Protein AF-A0A7T0RQN1-F1 (afdb_monomer)

Solvent-accessible surface area (backbone atoms only — not comparable to full-atom values): 5121 Å² total; per-residue (Å²): 126,62,66,54,48,54,31,46,74,71,73,40,68,66,40,59,69,58,52,39,70,72,40,99,52,94,58,50,72,69,59,38,49,52,53,44,52,52,48,41,65,73,56,64,67,76,71,77,64,67,84,66,66,77,76,68,45,69,69,56,48,50,53,52,50,53,54,49,52,58,49,50,51,54,50,50,52,52,49,50,61,60,70,80,105

Structure (mmCIF, N/CA/C/O backbone):
data_AF-A0A7T0RQN1-F1
#
_entry.id   AF-A0A7T0RQN1-F1
#
loop_
_atom_site.group_PDB
_atom_site.id
_atom_site.type_symbol
_atom_site.label_atom_id
_atom_site.label_alt_id
_atom_site.label_comp_id
_atom_site.label_asym_id
_atom_site.label_entity_id
_atom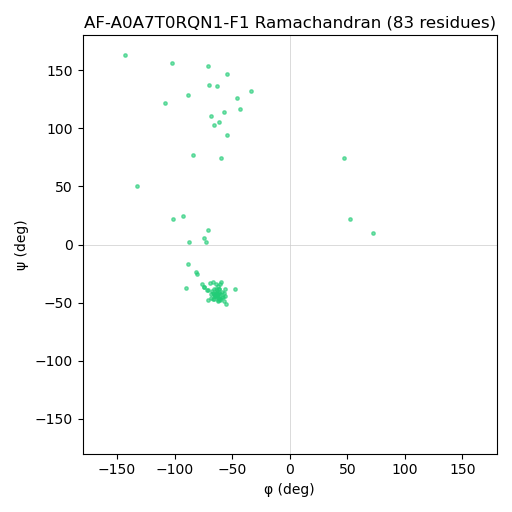_site.label_seq_id
_atom_site.pdbx_PDB_ins_code
_atom_site.Cartn_x
_atom_site.Cartn_y
_atom_site.Cartn_z
_atom_site.occupancy
_atom_site.B_iso_or_equiv
_atom_site.auth_seq_id
_atom_site.auth_comp_id
_atom_site.auth_asym_id
_atom_site.auth_atom_id
_atom_site.pdbx_PDB_model_num
ATOM 1 N N . MET A 1 1 ? 1.626 1.679 -24.360 1.00 58.06 1 MET A N 1
ATOM 2 C CA . MET A 1 1 ? 2.020 1.754 -22.934 1.00 58.06 1 MET A CA 1
ATOM 3 C C . MET A 1 1 ? 1.126 2.734 -22.162 1.00 58.06 1 MET A C 1
ATOM 5 O O . MET A 1 1 ? 1.625 3.532 -21.390 1.00 58.06 1 MET A O 1
ATOM 9 N N . ILE A 1 2 ? -0.200 2.681 -22.343 1.00 72.19 2 ILE A N 1
ATOM 10 C CA . ILE A 1 2 ? -1.116 3.646 -21.697 1.00 72.19 2 ILE A CA 1
ATOM 11 C C . ILE A 1 2 ? -1.574 3.128 -20.324 1.00 72.19 2 ILE A C 1
ATOM 13 O O . ILE A 1 2 ? -1.619 3.884 -19.364 1.00 72.19 2 ILE A O 1
ATOM 17 N N . VAL A 1 3 ? -1.802 1.815 -20.197 1.00 78.25 3 VAL A N 1
ATOM 18 C CA . VAL A 1 3 ? -2.338 1.211 -18.964 1.00 78.25 3 VAL A CA 1
ATOM 19 C C . VAL A 1 3 ? -1.360 1.318 -17.788 1.00 78.25 3 VAL A C 1
ATOM 21 O O . VAL A 1 3 ? -1.755 1.769 -16.723 1.00 78.25 3 VAL A O 1
ATOM 24 N N . CYS A 1 4 ? -0.074 0.986 -17.966 1.00 77.38 4 CYS A N 1
ATOM 25 C CA . CYS A 1 4 ? 0.911 1.107 -16.878 1.00 77.38 4 CYS A CA 1
ATOM 26 C C . CYS A 1 4 ? 1.083 2.557 -16.395 1.00 77.38 4 CYS A C 1
ATOM 28 O O . CYS A 1 4 ? 1.273 2.784 -15.205 1.00 77.38 4 CYS A O 1
ATOM 30 N N . GLN A 1 5 ? 0.994 3.521 -17.317 1.00 77.62 5 GLN A N 1
ATOM 31 C CA . GLN A 1 5 ? 1.114 4.947 -17.021 1.00 77.62 5 GLN A CA 1
ATOM 32 C C . GLN A 1 5 ? -0.106 5.460 -16.250 1.00 77.62 5 GLN A C 1
ATOM 34 O O . GLN A 1 5 ? 0.061 6.040 -15.186 1.00 77.62 5 GLN A O 1
ATOM 39 N N . GLN A 1 6 ? -1.320 5.139 -16.709 1.00 79.25 6 GLN A N 1
ATOM 40 C CA . GLN A 1 6 ? -2.561 5.459 -15.991 1.00 79.25 6 GLN A CA 1
ATOM 41 C C . GLN A 1 6 ? -2.573 4.883 -14.572 1.00 79.25 6 GLN A C 1
ATOM 43 O O . GLN A 1 6 ? -3.051 5.515 -13.634 1.00 79.25 6 GLN A O 1
ATOM 48 N N . MET A 1 7 ? -2.037 3.674 -14.399 1.00 75.00 7 MET A N 1
ATOM 49 C CA . MET A 1 7 ? -1.925 3.055 -13.081 1.00 75.00 7 MET A CA 1
ATOM 50 C C . MET A 1 7 ? -0.962 3.829 -12.178 1.00 75.00 7 MET A C 1
ATOM 52 O O . MET A 1 7 ? -1.323 4.156 -11.047 1.00 75.00 7 MET A O 1
ATOM 56 N N . ALA A 1 8 ? 0.212 4.192 -12.693 1.00 75.06 8 ALA A N 1
ATOM 57 C CA . ALA A 1 8 ? 1.171 4.999 -11.951 1.00 75.06 8 ALA A CA 1
ATOM 58 C C . ALA A 1 8 ? 0.632 6.398 -11.605 1.00 75.06 8 ALA A C 1
ATOM 60 O O . ALA A 1 8 ? 0.822 6.851 -10.481 1.00 75.06 8 ALA A O 1
ATOM 61 N N . GLU A 1 9 ? -0.108 7.043 -12.512 1.00 74.81 9 GLU A N 1
ATOM 62 C CA . GLU A 1 9 ? -0.799 8.319 -12.261 1.00 74.81 9 GLU A CA 1
ATOM 63 C C . GLU A 1 9 ? -1.896 8.187 -11.197 1.00 74.81 9 GLU A C 1
ATOM 65 O O . GLU A 1 9 ? -2.079 9.082 -10.379 1.00 74.81 9 GLU A O 1
ATOM 70 N N . SER A 1 10 ? -2.576 7.038 -11.138 1.00 73.00 10 SER A N 1
ATOM 71 C CA . SER A 1 10 ? -3.536 6.718 -10.072 1.00 73.00 10 SER A CA 1
ATOM 72 C C . SER A 1 10 ? -2.883 6.354 -8.728 1.00 73.00 10 SER A C 1
ATOM 74 O O . SER A 1 10 ? -3.571 5.925 -7.802 1.00 73.00 10 SER A O 1
ATOM 76 N N . GLY A 1 11 ? -1.555 6.473 -8.615 1.00 68.25 11 GLY A N 1
ATOM 77 C CA . GLY A 1 11 ? -0.797 6.158 -7.403 1.00 68.25 11 GLY A CA 1
ATOM 78 C C . GLY A 1 11 ? -0.673 4.661 -7.106 1.00 68.25 11 GLY A C 1
ATOM 79 O O . GLY A 1 11 ? -0.213 4.289 -6.030 1.00 68.25 11 GLY A O 1
ATOM 80 N N . THR A 1 12 ? -1.074 3.787 -8.037 1.00 74.06 12 THR A N 1
ATOM 81 C CA . THR A 1 12 ? -0.982 2.332 -7.870 1.00 74.06 12 THR A CA 1
ATOM 82 C C . THR A 1 12 ? 0.122 1.766 -8.766 1.00 74.06 12 THR A C 1
ATOM 84 O O . THR A 1 12 ? 0.043 1.892 -9.990 1.00 74.06 12 THR A O 1
ATOM 87 N N . PRO A 1 13 ? 1.139 1.087 -8.214 1.00 77.25 13 PRO A N 1
ATOM 88 C CA . PRO A 1 13 ? 2.214 0.528 -9.023 1.00 77.25 13 PRO A CA 1
ATOM 89 C C . PRO A 1 13 ? 1.689 -0.548 -9.996 1.00 77.25 13 PRO A C 1
ATOM 91 O O . PRO A 1 13 ? 0.886 -1.407 -9.604 1.00 77.25 13 PRO A O 1
ATOM 94 N N . PRO A 1 14 ? 2.134 -0.552 -11.268 1.00 81.06 14 PRO A N 1
ATOM 95 C CA . PRO A 1 14 ? 1.703 -1.543 -12.243 1.00 81.06 14 PRO A CA 1
ATOM 96 C C . PRO A 1 14 ? 2.240 -2.937 -11.914 1.00 81.06 14 PRO A C 1
ATOM 98 O O . PRO A 1 14 ? 3.427 -3.222 -12.053 1.00 81.06 14 PRO A O 1
ATOM 101 N N . SER A 1 15 ? 1.337 -3.832 -11.507 1.00 85.50 15 SER A N 1
ATOM 102 C CA . SER A 1 15 ? 1.624 -5.250 -11.278 1.00 85.50 15 SER A CA 1
ATOM 103 C C . SER A 1 15 ? 1.128 -6.115 -12.437 1.00 85.50 15 SER A C 1
ATOM 105 O O . SER A 1 15 ? 0.192 -5.752 -13.151 1.00 85.50 15 SER A O 1
ATOM 107 N N . VAL A 1 16 ? 1.731 -7.296 -12.611 1.00 86.25 16 VAL A N 1
ATOM 108 C CA . VAL A 1 16 ? 1.371 -8.240 -13.688 1.00 86.25 16 VAL A CA 1
ATOM 109 C C . VAL A 1 16 ? -0.113 -8.611 -13.631 1.00 86.25 16 VAL A C 1
ATOM 111 O O . VAL A 1 16 ? -0.785 -8.619 -14.659 1.00 86.25 16 VAL A O 1
ATOM 114 N N . GLY A 1 17 ? -0.640 -8.893 -12.436 1.00 83.06 17 GLY A N 1
ATOM 115 C CA . GLY A 1 17 ? -2.050 -9.247 -12.255 1.00 83.06 17 GLY A CA 1
ATOM 116 C C . GLY A 1 17 ? -2.990 -8.094 -12.601 1.00 83.06 17 GLY A C 1
ATOM 117 O O . GLY A 1 17 ? -3.969 -8.290 -13.318 1.00 83.06 17 GLY A O 1
ATOM 118 N N . LEU A 1 18 ? -2.659 -6.881 -12.158 1.00 83.56 18 LEU A N 1
ATOM 119 C CA . LEU A 1 18 ? -3.511 -5.714 -12.358 1.00 83.56 18 LEU A CA 1
ATOM 120 C C . LEU A 1 18 ? -3.473 -5.211 -13.808 1.00 83.56 18 LEU A C 1
ATOM 122 O O . LEU A 1 18 ? -4.514 -4.859 -14.357 1.00 83.56 18 LEU A O 1
ATOM 126 N N . LEU A 1 19 ? -2.311 -5.283 -14.464 1.00 84.88 19 LEU A N 1
ATOM 127 C CA . LEU A 1 19 ? -2.174 -5.005 -15.893 1.00 84.88 19 LEU A CA 1
ATOM 128 C C . LEU A 1 19 ? -3.027 -5.968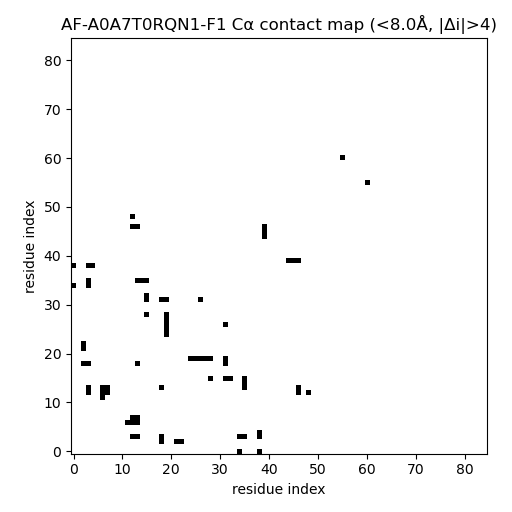 -16.732 1.00 84.88 19 LEU A C 1
ATOM 130 O O . LEU A 1 19 ? -3.701 -5.535 -17.661 1.00 84.88 19 LEU A O 1
ATOM 134 N N . ARG A 1 20 ? -3.042 -7.263 -16.386 1.00 86.19 20 ARG A N 1
ATOM 135 C CA . ARG A 1 20 ? -3.868 -8.272 -17.073 1.00 86.19 20 ARG A CA 1
ATOM 136 C C . ARG A 1 20 ? -5.367 -8.092 -16.820 1.00 86.19 20 ARG A C 1
ATOM 138 O O . ARG A 1 20 ? -6.147 -8.391 -17.714 1.00 86.19 20 ARG A O 1
ATOM 145 N N . ALA A 1 21 ? -5.763 -7.615 -15.639 1.00 83.56 21 ALA A N 1
ATOM 146 C CA . ALA A 1 21 ? -7.166 -7.366 -15.295 1.00 83.56 21 ALA A CA 1
ATOM 147 C C . ALA A 1 21 ? -7.730 -6.092 -15.946 1.00 83.56 21 ALA A C 1
ATOM 149 O O . ALA A 1 21 ? -8.907 -6.040 -16.285 1.00 83.56 21 ALA A O 1
ATOM 150 N N . ARG A 1 22 ? -6.897 -5.057 -16.106 1.00 82.25 22 ARG A N 1
ATOM 151 C CA . ARG A 1 22 ? -7.277 -3.758 -16.690 1.00 82.25 22 ARG A CA 1
ATOM 152 C C . ARG A 1 22 ? -7.133 -3.716 -18.212 1.00 82.25 22 ARG A C 1
ATOM 154 O O . ARG A 1 22 ? -7.660 -2.804 -18.843 1.00 82.25 22 ARG A O 1
ATOM 161 N N . ALA A 1 23 ? -6.391 -4.651 -18.802 1.00 83.06 23 ALA A N 1
ATOM 162 C CA . ALA A 1 23 ? -6.230 -4.711 -20.245 1.00 83.06 23 ALA A CA 1
ATOM 163 C C . ALA A 1 23 ? -7.546 -5.137 -20.924 1.00 83.06 23 ALA A C 1
ATOM 165 O O . ALA A 1 23 ? -8.175 -6.097 -20.484 1.00 83.06 23 ALA A O 1
ATOM 166 N N . PRO A 1 24 ? -7.937 -4.498 -22.042 1.00 81.69 24 PRO A N 1
ATOM 167 C CA . PRO A 1 24 ? -9.161 -4.847 -22.770 1.00 81.69 24 PRO A CA 1
ATOM 168 C C . PRO A 1 24 ? -9.057 -6.178 -23.540 1.00 81.69 24 PRO A C 1
ATOM 170 O O . PRO A 1 24 ? -9.981 -6.564 -24.249 1.00 81.69 24 PRO A O 1
ATOM 173 N N . PHE A 1 25 ? -7.930 -6.885 -23.432 1.00 84.44 25 PHE A N 1
ATOM 174 C CA . PHE A 1 25 ? -7.656 -8.153 -24.101 1.00 84.44 25 PHE A CA 1
ATOM 175 C C . PHE A 1 25 ? -6.850 -9.086 -23.193 1.00 84.44 25 PHE A C 1
ATOM 177 O O . PHE A 1 25 ? -6.227 -8.659 -22.219 1.00 84.44 25 PHE A O 1
ATOM 184 N N . LYS A 1 26 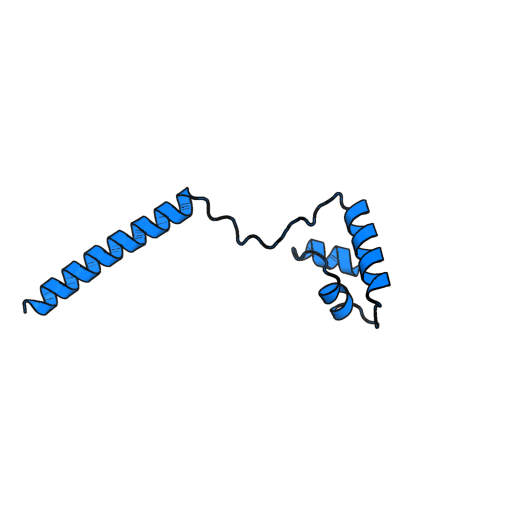? -6.829 -10.383 -23.531 1.00 84.00 26 LYS A N 1
ATOM 185 C CA . LYS A 1 26 ? -6.038 -11.388 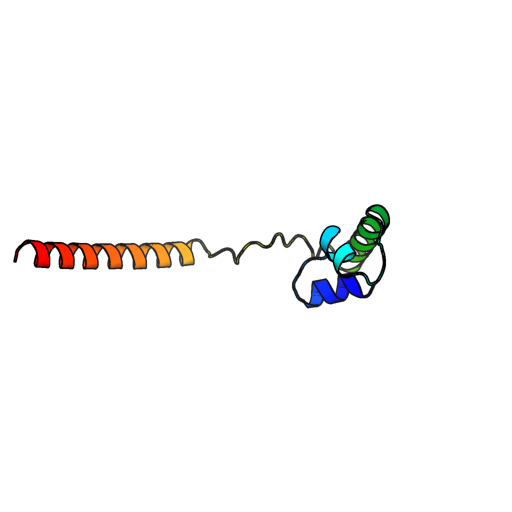-22.808 1.00 84.00 26 LYS A CA 1
ATOM 186 C C . LYS A 1 26 ? -4.544 -11.104 -22.979 1.00 84.00 26 LYS A C 1
ATOM 188 O O . LYS A 1 26 ? -3.957 -11.421 -24.007 1.00 84.00 26 LYS A O 1
ATOM 193 N N . VAL A 1 27 ? -3.926 -10.541 -21.946 1.00 85.38 27 VAL A N 1
ATOM 194 C CA . VAL A 1 27 ? -2.475 -10.332 -21.886 1.00 85.38 27 VAL A CA 1
ATOM 195 C C . VAL A 1 27 ? -1.809 -11.573 -21.289 1.00 85.38 27 VAL A C 1
ATOM 197 O O . VAL A 1 27 ? -2.203 -12.051 -20.216 1.00 85.38 27 VAL A O 1
ATOM 200 N N . SER A 1 28 ? -0.794 -12.108 -21.974 1.00 90.31 28 SER A N 1
ATOM 201 C CA . SER A 1 28 ? 0.036 -13.187 -21.425 1.00 90.31 28 SER A CA 1
ATOM 202 C C . SER A 1 28 ? 0.932 -12.672 -20.295 1.00 90.31 28 SER A C 1
ATOM 204 O O . SER A 1 28 ? 1.298 -11.497 -20.251 1.00 90.31 28 SER A O 1
ATOM 206 N N . VAL A 1 29 ? 1.311 -13.558 -19.371 1.00 85.69 29 VAL A N 1
ATOM 207 C CA . VAL A 1 29 ? 2.208 -13.206 -18.256 1.00 85.69 29 VAL A CA 1
ATOM 208 C C . VAL A 1 29 ? 3.528 -12.633 -18.782 1.00 85.69 29 VAL A C 1
ATOM 210 O O . VAL A 1 29 ? 3.987 -11.607 -18.290 1.00 85.69 29 VAL A O 1
ATOM 213 N N . THR A 1 30 ? 4.078 -13.219 -19.846 1.00 88.94 30 THR A N 1
ATOM 214 C CA . THR A 1 30 ? 5.321 -12.767 -20.485 1.00 88.94 30 THR A CA 1
ATOM 215 C C . THR A 1 30 ? 5.199 -11.356 -21.062 1.00 88.94 30 THR A C 1
ATOM 217 O O . THR A 1 30 ? 6.055 -10.513 -20.800 1.00 88.94 30 THR A O 1
ATOM 220 N N . GLN A 1 31 ? 4.106 -11.058 -21.775 1.00 87.50 31 GLN A N 1
ATOM 221 C CA . GLN A 1 31 ? 3.853 -9.715 -22.317 1.00 87.50 31 GLN A CA 1
ATOM 222 C C . GLN A 1 31 ? 3.670 -8.672 -21.209 1.00 87.50 31 GLN A C 1
ATOM 224 O O . GLN A 1 31 ? 4.153 -7.547 -21.331 1.00 87.50 31 GLN A O 1
ATOM 229 N N . ALA A 1 32 ? 2.996 -9.037 -20.115 1.00 87.38 32 ALA A N 1
ATOM 230 C CA . ALA A 1 32 ? 2.831 -8.152 -18.967 1.00 87.38 32 ALA A CA 1
ATOM 231 C C . ALA A 1 32 ? 4.174 -7.835 -18.290 1.00 87.38 32 ALA A C 1
ATOM 233 O O . ALA A 1 32 ? 4.443 -6.677 -17.977 1.00 87.38 32 ALA A O 1
ATOM 234 N N . ILE A 1 33 ? 5.035 -8.842 -18.110 1.00 88.06 33 ILE A N 1
ATOM 235 C CA . ILE A 1 33 ? 6.381 -8.665 -17.548 1.00 88.06 33 ILE A CA 1
ATOM 236 C C . ILE A 1 33 ? 7.212 -7.732 -18.429 1.00 88.06 33 ILE A C 1
ATOM 238 O O . ILE A 1 33 ? 7.838 -6.802 -17.921 1.00 88.06 33 ILE A O 1
ATOM 242 N N . GLU A 1 34 ? 7.205 -7.943 -19.745 1.00 87.88 34 GLU A N 1
ATOM 243 C CA . GLU A 1 34 ? 7.973 -7.114 -20.673 1.00 87.88 34 GLU A CA 1
ATOM 244 C C . GLU A 1 34 ? 7.488 -5.656 -20.674 1.00 87.88 34 GLU A C 1
ATOM 246 O O . GLU A 1 34 ? 8.299 -4.728 -20.625 1.00 87.88 34 GLU A O 1
ATOM 251 N N . ALA A 1 35 ? 6.171 -5.443 -20.646 1.00 84.94 35 ALA A N 1
ATOM 252 C CA . ALA A 1 35 ? 5.579 -4.113 -20.550 1.00 84.94 35 ALA A CA 1
ATOM 253 C C . ALA A 1 35 ? 5.964 -3.396 -19.246 1.00 84.94 35 ALA A C 1
ATOM 255 O O . ALA A 1 35 ? 6.320 -2.218 -19.281 1.00 84.94 35 ALA A O 1
ATOM 256 N N . ILE A 1 36 ? 5.946 -4.098 -18.109 1.00 85.75 36 ILE A N 1
ATOM 257 C CA . ILE A 1 36 ? 6.359 -3.546 -16.809 1.00 85.75 36 ILE A CA 1
ATOM 258 C C . ILE A 1 36 ? 7.862 -3.255 -16.793 1.00 85.75 36 ILE A C 1
ATOM 260 O O . ILE A 1 36 ? 8.280 -2.212 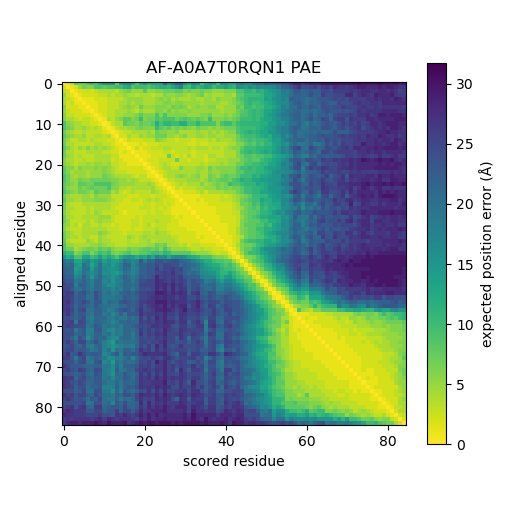-16.297 1.00 85.75 36 ILE A O 1
ATOM 264 N N . LYS A 1 37 ? 8.689 -4.123 -17.384 1.00 87.38 37 LYS A N 1
ATOM 265 C CA . LYS A 1 37 ? 10.137 -3.903 -17.490 1.00 87.38 37 LYS A CA 1
ATOM 266 C C . LYS A 1 37 ? 10.452 -2.640 -18.293 1.00 87.38 37 LYS A C 1
ATOM 268 O O . LYS A 1 37 ? 11.256 -1.826 -17.848 1.00 87.38 37 LYS A O 1
ATOM 273 N N . ARG A 1 38 ? 9.791 -2.454 -19.442 1.00 86.31 38 ARG A N 1
ATOM 274 C CA . ARG A 1 38 ? 9.926 -1.245 -20.272 1.00 86.31 38 ARG A CA 1
ATOM 275 C C . ARG A 1 38 ? 9.435 0.002 -19.534 1.00 86.31 38 ARG A C 1
ATOM 277 O O . ARG A 1 38 ? 10.107 1.024 -19.571 1.00 86.31 38 ARG A O 1
ATOM 284 N N . PHE A 1 39 ? 8.319 -0.103 -18.813 1.00 84.25 39 PHE A N 1
ATOM 285 C CA . PHE A 1 39 ? 7.793 0.979 -17.980 1.00 84.25 39 PHE A CA 1
ATOM 286 C C . PHE A 1 39 ? 8.777 1.389 -16.871 1.00 84.25 39 PHE A C 1
ATOM 288 O O . PHE A 1 39 ? 9.081 2.567 -16.724 1.00 84.25 39 PHE A O 1
ATOM 295 N N . ASN A 1 40 ? 9.338 0.425 -16.140 1.00 83.00 40 ASN A N 1
ATOM 296 C CA . ASN A 1 40 ? 10.300 0.686 -15.066 1.00 83.00 40 ASN A CA 1
ATOM 297 C C . ASN A 1 40 ? 11.628 1.260 -15.581 1.00 83.00 40 ASN A C 1
ATOM 299 O O . ASN A 1 40 ? 12.263 2.043 -14.875 1.00 83.00 40 ASN A O 1
ATOM 303 N N . ALA A 1 41 ? 12.046 0.864 -16.788 1.00 83.06 41 ALA A N 1
ATOM 304 C CA . ALA A 1 41 ? 13.224 1.411 -17.454 1.00 83.06 41 ALA A CA 1
ATOM 305 C C . ALA A 1 41 ? 13.000 2.859 -17.925 1.00 83.06 41 ALA A C 1
ATOM 307 O O . ALA A 1 41 ? 13.900 3.680 -17.792 1.00 83.06 41 ALA A O 1
ATOM 308 N N . ALA A 1 42 ? 11.804 3.179 -18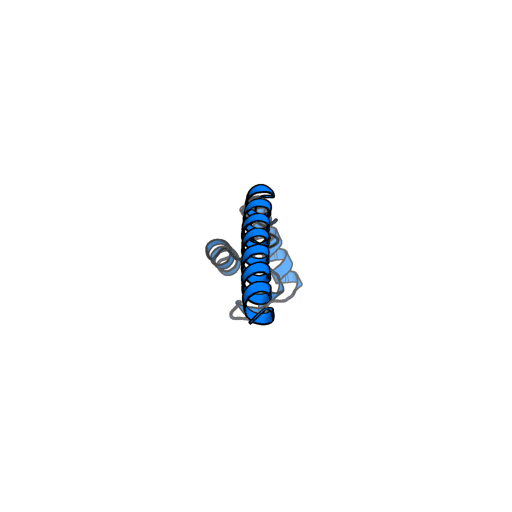.432 1.00 79.31 42 ALA A N 1
ATOM 309 C CA . ALA A 1 42 ? 11.449 4.523 -18.890 1.00 79.31 42 ALA A CA 1
ATOM 310 C C . ALA A 1 42 ? 11.191 5.505 -17.733 1.00 79.31 42 ALA A C 1
ATOM 312 O O . ALA A 1 42 ? 11.568 6.667 -17.824 1.00 79.31 42 ALA A O 1
ATOM 313 N N . ASN A 1 43 ? 10.594 5.034 -16.634 1.00 71.62 43 ASN A N 1
ATOM 314 C CA . ASN A 1 43 ? 10.227 5.852 -15.472 1.00 71.62 43 ASN A CA 1
ATOM 315 C C . ASN A 1 43 ? 11.203 5.718 -14.292 1.00 71.62 43 ASN A C 1
ATOM 317 O O . ASN A 1 43 ? 10.821 5.966 -13.152 1.00 71.62 43 ASN A O 1
ATOM 321 N N . GLY A 1 44 ? 12.447 5.290 -14.546 1.00 59.47 44 GLY A N 1
ATOM 322 C CA . GLY A 1 44 ? 13.544 5.299 -13.574 1.00 59.47 44 GLY A CA 1
ATOM 323 C C . GLY A 1 44 ? 13.175 4.738 -12.199 1.00 59.47 44 GLY A C 1
ATOM 324 O O . GLY A 1 44 ? 13.033 5.484 -11.241 1.00 59.47 44 GLY A O 1
ATOM 325 N N . THR A 1 45 ? 13.026 3.419 -12.049 1.00 54.28 45 THR A N 1
ATOM 326 C CA . THR A 1 45 ? 12.858 2.765 -10.726 1.00 54.28 45 THR A CA 1
ATOM 327 C C . THR A 1 45 ? 11.746 3.330 -9.815 1.00 54.28 45 THR A C 1
ATOM 329 O O . THR A 1 45 ? 11.757 3.076 -8.614 1.00 54.28 45 THR A O 1
ATOM 332 N N . ALA A 1 46 ? 10.735 4.025 -10.346 1.00 52.69 46 ALA A N 1
ATOM 333 C CA . ALA A 1 46 ? 9.661 4.636 -9.551 1.00 52.69 46 ALA A CA 1
ATOM 334 C C . ALA A 1 46 ? 8.660 3.640 -8.916 1.00 52.69 46 ALA A C 1
ATOM 336 O O . ALA A 1 46 ? 7.614 4.039 -8.416 1.00 52.69 46 ALA A O 1
ATOM 337 N N . SER A 1 47 ? 8.956 2.337 -8.894 1.00 50.66 47 SER A N 1
ATOM 338 C CA . SER A 1 47 ? 8.064 1.311 -8.340 1.00 50.66 47 SER A CA 1
ATOM 339 C C . SER A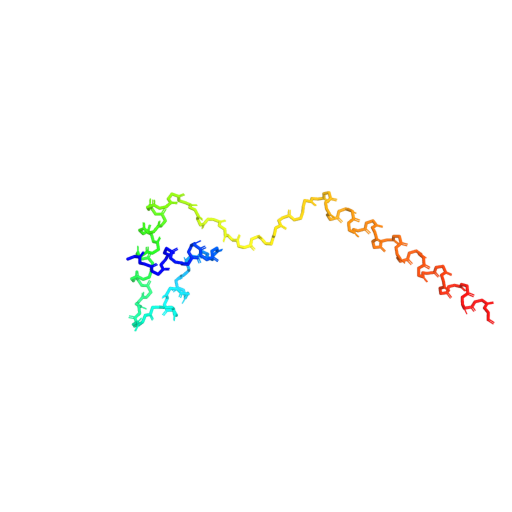 1 47 ? 8.790 0.345 -7.399 1.00 50.66 47 SER A C 1
ATOM 341 O O . SER A 1 47 ? 8.660 -0.872 -7.504 1.00 50.66 47 SER A O 1
ATOM 343 N N . LYS A 1 48 ? 9.536 0.890 -6.433 1.00 48.19 48 LYS A N 1
ATOM 344 C CA . LYS A 1 48 ? 9.747 0.236 -5.126 1.00 48.19 48 LYS A CA 1
ATOM 345 C C . LYS A 1 48 ? 8.718 0.695 -4.088 1.00 48.19 48 LYS A C 1
ATOM 347 O O . LYS A 1 48 ? 8.965 0.601 -2.894 1.00 48.19 48 LYS A O 1
ATOM 352 N N . GLN A 1 49 ? 7.547 1.158 -4.517 1.00 47.00 49 GLN A N 1
ATOM 353 C CA . GLN A 1 49 ? 6.422 1.305 -3.604 1.00 47.00 49 GLN A CA 1
ATOM 354 C C . GLN A 1 49 ? 5.723 -0.048 -3.488 1.00 47.00 49 GLN A C 1
ATOM 356 O O . GLN A 1 49 ? 4.655 -0.290 -4.039 1.00 47.00 49 GLN A O 1
ATOM 361 N N . VAL A 1 50 ? 6.343 -0.944 -2.712 1.00 45.47 50 VAL A N 1
ATOM 362 C CA . VAL A 1 50 ? 5.538 -1.688 -1.740 1.00 45.47 50 VAL A CA 1
ATOM 363 C C . VAL A 1 50 ? 4.676 -0.620 -1.084 1.00 45.47 50 VAL A C 1
ATOM 365 O O . VAL A 1 50 ? 5.214 0.411 -0.683 1.00 45.47 50 VAL A O 1
ATOM 368 N N . THR A 1 51 ? 3.362 -0.806 -1.069 1.00 43.94 51 THR A N 1
ATOM 369 C CA . THR A 1 51 ? 2.441 0.006 -0.281 1.00 43.94 51 THR A CA 1
ATOM 370 C C . THR A 1 51 ? 2.840 -0.131 1.190 1.00 43.9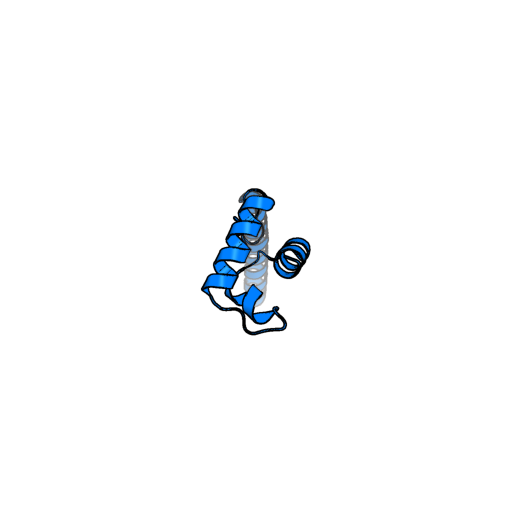4 51 THR A C 1
ATOM 372 O O . THR A 1 51 ? 2.219 -0.851 1.965 1.00 43.94 51 THR A O 1
ATOM 375 N N . GLU A 1 52 ? 3.931 0.521 1.584 1.00 44.91 52 GLU A N 1
ATOM 376 C CA . GLU A 1 52 ? 4.138 0.940 2.944 1.00 44.91 52 GLU A CA 1
ATOM 377 C C . GLU A 1 52 ? 2.973 1.893 3.164 1.00 44.91 52 GLU A C 1
ATOM 379 O O . GLU A 1 52 ? 2.948 3.009 2.641 1.00 44.91 52 GLU A O 1
ATOM 384 N N . LYS A 1 53 ? 1.966 1.426 3.916 1.00 53.12 53 LYS A N 1
ATOM 385 C CA . LYS A 1 53 ? 1.166 2.331 4.746 1.00 53.12 53 LYS A CA 1
ATOM 386 C C . LYS A 1 53 ? 2.120 3.422 5.227 1.00 53.12 53 LYS A C 1
ATOM 388 O O . LYS A 1 53 ? 3.224 3.033 5.628 1.00 53.12 53 LYS A O 1
ATOM 393 N N . PRO A 1 54 ? 1.750 4.715 5.132 1.00 51.75 54 PRO A N 1
ATOM 394 C CA . PRO A 1 54 ? 2.661 5.806 5.454 1.00 51.75 54 PRO A CA 1
ATOM 395 C C . PRO A 1 54 ? 3.376 5.403 6.727 1.00 51.75 54 PRO A C 1
ATOM 397 O O . PRO A 1 54 ? 2.688 5.085 7.696 1.00 51.75 54 PRO A O 1
ATOM 400 N N . LYS A 1 55 ? 4.706 5.231 6.657 1.00 57.56 55 LYS A N 1
ATOM 401 C CA . LYS A 1 55 ? 5.525 4.843 7.804 1.00 57.56 55 LYS A CA 1
ATOM 402 C C . LYS A 1 55 ? 5.207 5.872 8.868 1.00 57.56 55 LYS A C 1
ATOM 404 O O . LYS A 1 55 ? 5.749 6.975 8.826 1.00 57.56 55 LYS A O 1
ATOM 409 N N . GLU A 1 56 ? 4.253 5.558 9.741 1.00 57.88 56 GLU A N 1
ATOM 410 C CA . GLU A 1 56 ? 3.941 6.399 10.871 1.00 57.88 56 GLU A CA 1
ATOM 411 C C . GLU A 1 56 ? 5.266 6.489 11.591 1.00 57.88 56 GLU A C 1
ATOM 413 O O . GLU A 1 56 ? 5.859 5.474 11.971 1.00 57.88 56 GLU A O 1
ATOM 418 N N . THR A 1 57 ? 5.817 7.698 11.614 1.00 76.69 57 THR A N 1
ATOM 419 C CA . THR A 1 57 ? 7.117 7.909 12.222 1.00 76.69 57 THR A CA 1
ATOM 420 C C . THR A 1 57 ? 7.028 7.379 13.644 1.00 76.69 57 THR A C 1
ATOM 422 O O . THR A 1 57 ? 5.968 7.453 14.268 1.00 76.69 57 THR A O 1
ATOM 425 N N . ILE A 1 58 ? 8.128 6.838 14.167 1.00 78.12 58 ILE A N 1
ATOM 426 C CA . ILE A 1 58 ? 8.172 6.326 15.545 1.00 78.12 58 ILE A CA 1
ATOM 427 C C . ILE A 1 58 ? 7.552 7.360 16.501 1.00 78.12 58 ILE A C 1
ATOM 429 O O . ILE A 1 58 ? 6.729 7.007 17.330 1.00 78.12 58 ILE A O 1
ATOM 433 N N . ALA A 1 59 ? 7.804 8.653 16.265 1.00 76.06 59 ALA A N 1
ATOM 434 C CA . ALA A 1 59 ? 7.187 9.767 16.982 1.00 76.06 59 ALA A CA 1
ATOM 435 C C . ALA A 1 59 ? 5.643 9.830 16.904 1.00 76.06 59 ALA A C 1
ATOM 437 O O . ALA A 1 59 ? 4.992 10.144 17.899 1.00 76.06 59 ALA A O 1
ATOM 438 N N . SER A 1 60 ? 5.038 9.559 15.745 1.00 81.81 60 SER A N 1
ATOM 439 C CA . SER A 1 60 ? 3.579 9.500 15.584 1.00 81.81 60 SER A CA 1
ATOM 440 C C . SER A 1 60 ? 2.981 8.306 16.329 1.00 81.81 60 SER A C 1
ATOM 442 O O . SER A 1 60 ? 1.981 8.469 17.031 1.00 81.81 60 SER A O 1
ATOM 444 N N . LEU A 1 61 ? 3.628 7.140 16.250 1.00 86.81 61 LEU A N 1
ATOM 445 C CA . LEU A 1 61 ? 3.216 5.948 16.992 1.00 86.81 61 LEU A CA 1
ATOM 446 C C . LEU A 1 61 ? 3.352 6.156 18.505 1.00 86.81 61 LEU A C 1
ATOM 448 O O . LEU A 1 61 ? 2.407 5.870 19.230 1.00 86.81 61 LEU A O 1
ATOM 452 N N . THR A 1 62 ? 4.457 6.742 18.977 1.00 86.62 62 THR A N 1
ATOM 453 C CA . THR A 1 62 ? 4.659 7.085 20.395 1.00 86.62 62 THR A CA 1
ATOM 454 C C . THR A 1 62 ? 3.563 8.014 20.906 1.00 86.62 62 THR A C 1
ATOM 456 O O . THR A 1 62 ? 2.988 7.753 21.957 1.00 86.62 62 THR A O 1
ATOM 459 N N . LYS A 1 63 ? 3.197 9.055 20.144 1.00 90.62 63 LYS A N 1
ATOM 460 C CA . LYS A 1 63 ? 2.086 9.947 20.518 1.00 90.62 63 LYS A CA 1
ATOM 461 C C . LYS A 1 63 ? 0.752 9.208 20.612 1.00 90.62 63 LYS A C 1
ATOM 463 O O . LYS A 1 63 ? -0.025 9.467 21.526 1.00 90.62 63 LYS A O 1
ATOM 468 N N . ARG A 1 64 ? 0.477 8.299 19.670 1.00 91.88 64 ARG A N 1
ATOM 469 C CA . ARG A 1 64 ? -0.751 7.492 19.679 1.00 91.88 64 ARG A CA 1
ATOM 470 C C . ARG A 1 64 ? -0.793 6.545 20.876 1.00 91.88 64 ARG A C 1
ATOM 472 O O . ARG 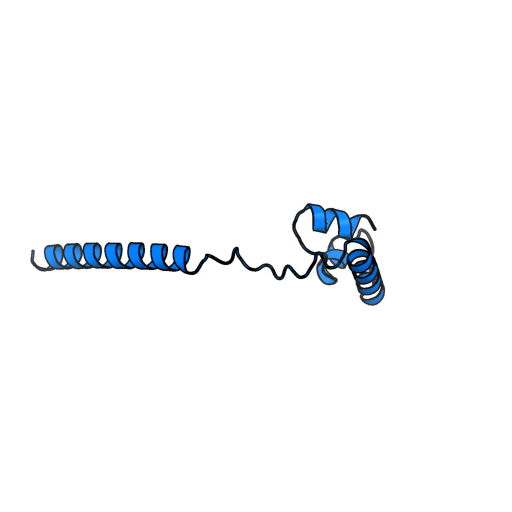A 1 64 ? -1.836 6.450 21.509 1.00 91.88 64 ARG A O 1
ATOM 479 N N . VAL A 1 65 ? 0.322 5.891 21.199 1.00 94.44 65 VAL A N 1
ATOM 480 C CA . VAL A 1 65 ? 0.433 5.007 22.369 1.00 94.44 65 VAL A CA 1
ATOM 481 C C . VAL A 1 65 ? 0.209 5.797 23.657 1.00 94.44 65 VAL A C 1
ATOM 483 O O . VAL A 1 65 ? -0.673 5.435 24.424 1.00 94.44 65 VAL A O 1
ATOM 486 N N . GLN A 1 66 ? 0.871 6.942 23.824 1.00 91.62 66 GLN A N 1
ATOM 487 C CA . GLN A 1 66 ? 0.708 7.781 25.015 1.00 91.62 66 GLN A CA 1
ATOM 488 C C . GLN A 1 66 ? -0.736 8.289 25.192 1.00 91.62 66 GLN A C 1
ATOM 490 O O . GLN A 1 66 ? -1.261 8.344 26.303 1.00 91.62 66 GLN A O 1
ATOM 495 N N . ALA A 1 67 ? -1.415 8.651 24.098 1.00 93.62 67 ALA A N 1
ATOM 496 C CA . ALA A 1 67 ? -2.823 9.045 24.151 1.00 93.62 67 ALA A CA 1
ATOM 497 C C . ALA A 1 67 ? -3.739 7.879 24.569 1.00 93.62 67 ALA A C 1
ATOM 499 O O . ALA A 1 67 ? -4.694 8.085 25.322 1.00 93.62 67 ALA A O 1
ATOM 500 N N . LEU A 1 68 ? -3.445 6.664 24.097 1.00 95.25 68 LEU A N 1
ATOM 501 C CA . LEU A 1 68 ? -4.183 5.458 24.473 1.00 95.25 68 LEU A CA 1
ATOM 502 C C . LEU A 1 68 ? -3.951 5.096 25.943 1.00 95.25 68 LEU A C 1
ATOM 504 O O . LEU A 1 68 ? -4.928 4.864 26.647 1.00 95.25 68 LEU A O 1
ATOM 508 N N . GLU A 1 69 ? -2.707 5.121 26.420 1.00 94.56 69 GLU A N 1
ATOM 509 C CA . GLU A 1 69 ? -2.350 4.850 27.822 1.00 94.56 69 GLU A CA 1
ATOM 510 C C . GLU A 1 69 ? -3.084 5.798 28.781 1.00 94.56 69 GLU A C 1
ATOM 512 O O . GLU A 1 69 ? -3.780 5.339 29.684 1.00 94.56 69 GLU A O 1
ATOM 517 N N . ASN A 1 70 ? -3.066 7.107 28.503 1.00 94.06 70 ASN A N 1
ATOM 518 C CA . ASN A 1 70 ? -3.810 8.101 29.289 1.00 94.06 70 ASN A CA 1
ATOM 519 C C . ASN A 1 70 ? -5.330 7.866 29.284 1.00 94.06 70 ASN A C 1
ATOM 521 O O . ASN A 1 70 ? -6.028 8.186 30.246 1.00 94.06 70 ASN A O 1
ATOM 525 N N . THR A 1 71 ? -5.876 7.372 28.170 1.00 93.44 71 THR A N 1
ATOM 526 C CA . THR A 1 71 ? -7.313 7.079 28.073 1.00 93.44 71 THR A CA 1
ATOM 527 C C . THR A 1 71 ? -7.660 5.845 28.899 1.00 93.44 71 THR A C 1
ATOM 529 O O . THR A 1 71 ? -8.691 5.829 29.567 1.00 93.44 71 THR A O 1
ATOM 532 N N . VAL A 1 72 ? -6.791 4.832 28.889 1.00 94.94 72 VAL A N 1
ATOM 533 C CA . VAL A 1 72 ? -6.954 3.617 29.691 1.00 94.94 72 VAL A CA 1
ATOM 534 C C . VAL A 1 72 ? -6.887 3.933 31.183 1.00 94.94 72 VAL A C 1
ATOM 536 O O . VAL A 1 72 ? -7.763 3.472 31.906 1.00 94.94 72 VAL A O 1
ATOM 539 N N . GLU A 1 73 ? -5.939 4.758 31.640 1.00 92.31 73 GLU A N 1
ATOM 540 C CA . GLU A 1 73 ? -5.876 5.190 33.048 1.00 92.31 73 GLU A CA 1
ATOM 541 C C . GLU A 1 73 ? -7.184 5.839 33.503 1.00 92.31 73 GLU A C 1
ATOM 543 O O . GLU A 1 73 ? -7.797 5.385 34.466 1.00 92.31 73 GLU A O 1
ATOM 548 N N . LYS A 1 74 ? -7.687 6.822 32.748 1.00 92.31 74 LYS A N 1
ATOM 549 C CA . LYS A 1 74 ? -8.946 7.504 33.085 1.00 92.31 74 LYS A CA 1
ATOM 550 C C . LYS A 1 74 ? -10.147 6.564 33.099 1.00 92.31 74 LYS A C 1
ATOM 552 O O . LYS A 1 74 ? -11.053 6.719 33.920 1.00 92.31 74 LYS A O 1
ATOM 557 N N . LEU A 1 75 ? -10.190 5.608 32.170 1.00 92.88 75 LEU A N 1
ATOM 558 C CA . LEU A 1 75 ? -11.251 4.604 32.132 1.00 92.88 75 LEU A CA 1
ATOM 559 C C . LEU A 1 75 ? -11.174 3.677 33.347 1.00 92.88 75 LEU A C 1
ATOM 561 O O . LEU A 1 75 ? -12.211 3.394 33.942 1.00 92.88 75 LEU A O 1
ATOM 565 N N . LEU A 1 76 ? -9.974 3.248 33.742 1.00 91.38 76 LEU A N 1
ATOM 566 C CA . LEU A 1 76 ? -9.767 2.432 34.937 1.00 91.38 76 LEU A CA 1
ATOM 567 C C . LEU A 1 76 ? -10.164 3.184 36.211 1.00 91.38 76 LEU A C 1
ATOM 569 O O . LEU A 1 76 ? -10.898 2.626 37.021 1.00 91.38 76 LEU A O 1
ATOM 573 N N . GLU A 1 77 ? -9.777 4.455 36.354 1.00 89.31 77 GLU A N 1
ATOM 574 C CA . GLU A 1 77 ? -10.201 5.301 37.479 1.00 89.31 77 GLU A CA 1
ATOM 575 C C . GLU A 1 77 ? -11.728 5.428 37.547 1.00 89.31 77 GLU A C 1
ATOM 577 O O . GLU A 1 77 ? -12.328 5.272 38.609 1.00 89.31 77 GLU A O 1
ATOM 582 N N . THR A 1 78 ? -12.374 5.660 36.401 1.00 89.44 78 THR A N 1
ATOM 583 C CA . THR A 1 78 ? -13.837 5.777 36.325 1.00 89.44 78 THR A CA 1
ATOM 584 C C . THR A 1 78 ? -14.518 4.463 36.706 1.00 89.44 78 THR A C 1
ATOM 586 O O . THR A 1 78 ? -15.500 4.467 37.444 1.00 89.44 78 THR A O 1
ATOM 589 N N . ILE A 1 79 ? -14.002 3.328 36.227 1.00 90.94 79 ILE A N 1
ATOM 590 C CA . ILE A 1 79 ? -14.523 2.003 36.585 1.00 90.94 79 ILE A CA 1
ATOM 591 C C . ILE A 1 79 ? -14.352 1.753 38.084 1.00 90.94 79 ILE A C 1
ATOM 593 O O . ILE A 1 79 ? -15.291 1.281 38.720 1.00 90.94 79 ILE A O 1
ATOM 597 N N . GLN A 1 80 ? -13.201 2.100 38.659 1.00 86.25 80 GLN A N 1
ATOM 598 C CA . GLN A 1 80 ? -12.951 1.912 40.083 1.00 86.25 80 GLN A CA 1
ATOM 599 C C . GLN A 1 80 ? -13.926 2.739 40.931 1.00 86.25 80 GLN A C 1
ATOM 601 O O . GLN A 1 80 ? -14.615 2.172 41.777 1.00 86.25 80 GLN A O 1
ATOM 606 N N . GLN A 1 81 ? -14.110 4.020 40.601 1.00 83.69 81 GLN A N 1
ATOM 607 C CA . GLN A 1 81 ? -15.094 4.897 41.249 1.00 83.69 81 GLN A CA 1
ATOM 608 C C . GLN A 1 81 ? -16.544 4.407 41.120 1.00 83.69 81 GLN A C 1
ATOM 610 O O . GLN A 1 81 ? -17.363 4.666 42.001 1.00 83.69 81 GLN A O 1
ATOM 615 N N . LEU A 1 82 ? -16.886 3.734 40.018 1.00 83.81 82 LEU A N 1
ATOM 616 C CA . LEU A 1 82 ? -18.210 3.143 39.816 1.00 83.81 82 LEU A CA 1
ATOM 617 C C . LEU A 1 82 ? -18.372 1.793 40.523 1.00 83.81 82 LEU A C 1
ATOM 619 O O . LEU A 1 82 ? -19.498 1.426 40.829 1.00 83.81 82 LEU A O 1
ATOM 623 N N . SER A 1 83 ? -17.282 1.063 40.772 1.00 79.12 83 SER A N 1
ATOM 624 C CA . SER A 1 83 ? -17.300 -0.211 41.504 1.00 79.12 83 SER A CA 1
ATOM 625 C C . SER A 1 83 ? -17.329 -0.043 43.025 1.00 79.12 83 SER A C 1
ATOM 627 O O . SER A 1 83 ? -17.779 -0.942 43.728 1.00 79.12 83 SER A O 1
ATOM 629 N N . GLU A 1 84 ? -16.853 1.099 43.531 1.00 66.62 84 GLU A N 1
ATOM 630 C CA . GLU A 1 84 ? -16.854 1.452 44.959 1.00 66.62 84 GLU A CA 1
ATOM 631 C C . GLU A 1 84 ? -18.166 2.134 45.411 1.00 66.62 84 GLU A C 1
ATOM 633 O O . GLU A 1 84 ? -18.295 2.511 46.578 1.00 66.62 84 GLU A O 1
ATOM 638 N N . LYS A 1 85 ? -19.139 2.286 44.502 1.00 52.12 85 LYS A N 1
ATOM 639 C CA . LYS A 1 85 ? -20.513 2.739 44.770 1.00 52.12 85 LYS A CA 1
ATOM 640 C C . LYS A 1 85 ? -21.493 1.574 44.770 1.00 52.12 85 LYS A C 1
ATOM 642 O O . LYS A 1 85 ? -22.427 1.635 45.600 1.00 52.12 85 LYS A O 1
#

Radius of gyration: 24.0 Å; Cα contacts (8 Å, |Δi|>4): 39; chains: 1; bounding box: 34×23×69 Å

Secondary structure (DSSP, 8-state):
-HHHHHHHHTT----HHHHHHHSSS---HHHHHHHHHHHHHHTTT------------HHHHHHHHHHHHHHHHHHHHHHHHHH--

pLDDT: mean 78.52, std 13.95, range [43.94, 95.25]

Foldseek 3Di:
DVQQVVCVVVVHHQDLVVCCVPDPDRDDSVNSVVVSVVVCVVVPNPPPPPVPPPPCDPVNVVVVVVVVVVVVVVVVVVVVVVVVD

Mean predicted aligned error: 14.82 Å

Nearest PDB structures (foldseek):
  7sqa-assembly1_A  TM=3.585E-01  e=7.395E+00  Homo sapiens

Sequence (85 aa):
MIVCQQMAESGTPPSVGLLRARAPFKVSVTQAIEAIKRFNAANGTASKQVTEKPKETIASLTKRVQALENTVEKLLETIQQLSEK